Protein AF-A0A2H5CAY4-F1 (afdb_monomer_lite)

Secondary structure (DSSP, 8-state):
-------------HHHHHHHHHHHHHTSS--TTS-GGGGGG--------HHHHHHHHS----------------------------

pLDDT: mean 70.1, std 21.44, range [37.66, 94.81]

Radius of gyration: 25.34 Å; chains: 1; bounding box: 84×45×43 Å

Foldseek 3Di:
DDDDDDDDDDDQDDPVSVVVVVCVLLPVDDDPPDDPVCSVVDDDDDDDDVVVVVVVPPPPPPPDDDDDDDPDDDDDDDDDDDDDDD

Sequence (86 aa):
MKNYATVAFRKIKGAEQFNGLEIHNTREILSKNIHPHLTHTNICLKKITTKIMLILLVPKKMRYGQKMWSAEKQKPKRSCRDSLDK

Structure (mmCIF, N/CA/C/O backbone):
data_AF-A0A2H5CAY4-F1
#
_entry.id   AF-A0A2H5CAY4-F1
#
loop_
_atom_site.group_PDB
_atom_site.id
_atom_site.type_symbol
_atom_site.label_atom_id
_atom_site.label_alt_id
_atom_site.label_comp_id
_atom_site.label_asym_id
_atom_site.label_entity_id
_atom_site.label_seq_id
_atom_site.pdbx_PDB_ins_code
_atom_site.Cartn_x
_atom_site.Cartn_y
_atom_site.Cartn_z
_atom_site.occupancy
_atom_site.B_iso_or_equiv
_atom_site.auth_seq_id
_atom_site.auth_comp_id
_atom_site.auth_asym_id
_atom_site.auth_atom_id
_atom_site.pdbx_PDB_model_num
ATOM 1 N N . MET A 1 1 ? -26.621 3.243 -11.506 1.00 68.19 1 MET A N 1
ATOM 2 C CA . MET A 1 1 ? -26.064 2.656 -10.265 1.00 68.19 1 MET A CA 1
ATOM 3 C C . MET A 1 1 ? -25.825 3.775 -9.263 1.00 68.19 1 MET A C 1
ATOM 5 O O . MET A 1 1 ? -25.404 4.844 -9.687 1.00 68.19 1 MET A O 1
ATOM 9 N N . LYS A 1 2 ? -26.145 3.574 -7.979 1.00 75.50 2 LYS A N 1
ATOM 10 C CA . LYS A 1 2 ? -25.836 4.551 -6.921 1.00 75.50 2 LYS A CA 1
ATOM 11 C C . LYS A 1 2 ? -24.425 4.269 -6.400 1.00 75.50 2 LYS A C 1
ATOM 13 O O . LYS A 1 2 ? -24.131 3.127 -6.064 1.00 75.50 2 LYS A O 1
ATOM 18 N N . ASN A 1 3 ? -23.575 5.291 -6.353 1.00 87.31 3 ASN A N 1
ATOM 19 C CA . ASN A 1 3 ? -22.231 5.187 -5.788 1.00 87.31 3 ASN A CA 1
ATOM 20 C C . ASN A 1 3 ? -22.291 5.557 -4.306 1.00 87.31 3 ASN A C 1
ATOM 22 O O . ASN A 1 3 ? -22.723 6.656 -3.964 1.00 87.31 3 ASN A O 1
ATOM 26 N N . TYR A 1 4 ? -21.859 4.644 -3.443 1.00 91.94 4 TYR A N 1
ATOM 27 C CA . TYR A 1 4 ? -21.785 4.866 -2.003 1.00 91.94 4 TYR A CA 1
ATOM 28 C C . TYR A 1 4 ? -20.332 5.057 -1.582 1.00 91.94 4 TYR A C 1
ATOM 30 O O . TYR A 1 4 ? -19.435 4.364 -2.068 1.00 91.94 4 TYR A O 1
ATOM 38 N N . ALA A 1 5 ? -20.097 5.986 -0.657 1.00 91.81 5 ALA A N 1
ATOM 39 C CA . ALA A 1 5 ? -18.793 6.116 -0.027 1.00 91.81 5 ALA A CA 1
ATOM 40 C C . ALA A 1 5 ? -18.491 4.842 0.779 1.00 91.81 5 ALA A C 1
ATOM 42 O O . ALA A 1 5 ? -19.315 4.404 1.579 1.00 91.81 5 ALA A O 1
ATOM 43 N N . THR A 1 6 ? -17.313 4.251 0.570 1.00 91.25 6 THR A N 1
ATOM 44 C CA . THR A 1 6 ? -16.856 3.067 1.312 1.00 91.25 6 THR A CA 1
ATOM 45 C C . THR A 1 6 ? -15.658 3.446 2.170 1.00 91.25 6 THR A C 1
ATOM 47 O O . THR A 1 6 ? -14.649 3.915 1.646 1.00 91.25 6 THR A O 1
ATOM 50 N N . VAL A 1 7 ? -15.761 3.242 3.485 1.00 93.31 7 VAL A N 1
ATOM 51 C CA . VAL A 1 7 ? -14.688 3.511 4.453 1.00 93.31 7 VAL A CA 1
ATOM 52 C C . VAL A 1 7 ? -14.596 2.335 5.424 1.00 93.31 7 VAL A C 1
ATOM 54 O O . VAL A 1 7 ? -15.598 1.948 6.018 1.00 93.31 7 VAL A O 1
ATOM 57 N N . ALA A 1 8 ? -13.400 1.763 5.584 1.00 93.88 8 ALA A N 1
ATOM 58 C CA . ALA A 1 8 ? -13.130 0.657 6.502 1.00 93.88 8 ALA A CA 1
ATOM 59 C C . ALA A 1 8 ? -11.707 0.759 7.072 1.00 93.88 8 ALA A C 1
ATOM 61 O O . ALA A 1 8 ? -10.787 1.195 6.380 1.00 93.88 8 ALA A O 1
ATOM 62 N N . PHE A 1 9 ? -11.516 0.325 8.322 1.00 93.56 9 PHE A N 1
ATOM 63 C CA . PHE A 1 9 ? -10.228 0.372 9.018 1.00 93.56 9 PHE A CA 1
ATOM 64 C C . PHE A 1 9 ? -9.798 -1.020 9.481 1.00 93.56 9 PHE A C 1
ATOM 66 O O . PHE A 1 9 ? -10.611 -1.804 9.968 1.00 93.56 9 PHE A O 1
ATOM 73 N N . ARG A 1 10 ? -8.496 -1.308 9.387 1.00 92.88 10 ARG A N 1
ATOM 74 C CA . ARG A 1 10 ? -7.877 -2.527 9.921 1.00 92.88 10 ARG A CA 1
ATOM 75 C C . ARG A 1 10 ? -6.708 -2.148 10.823 1.00 92.88 10 ARG A C 1
ATOM 77 O O . ARG A 1 10 ? -5.827 -1.400 10.410 1.00 92.88 10 ARG A O 1
ATOM 84 N N . LYS A 1 11 ? -6.678 -2.688 12.044 1.00 94.81 11 LYS A N 1
ATOM 85 C CA . LYS A 1 11 ? -5.532 -2.527 12.951 1.00 94.81 11 LYS A CA 1
ATOM 86 C C . LYS A 1 11 ? -4.354 -3.359 12.436 1.00 94.81 11 LYS A C 1
ATOM 88 O O . LYS A 1 11 ? -4.508 -4.561 12.232 1.00 94.81 11 LYS A O 1
ATOM 93 N N . ILE A 1 12 ? -3.198 -2.725 12.267 1.00 93.69 12 ILE A N 1
ATOM 94 C CA . ILE A 1 12 ? -1.930 -3.379 11.919 1.00 93.69 12 ILE A CA 1
ATOM 95 C C . ILE A 1 12 ? -1.142 -3.561 13.219 1.00 93.69 12 ILE A C 1
ATOM 97 O O . ILE A 1 12 ? -0.982 -2.604 13.979 1.00 93.69 12 ILE A O 1
ATOM 101 N N . LYS A 1 13 ? -0.704 -4.787 13.513 1.00 93.25 13 LYS A N 1
ATOM 102 C CA . LYS A 1 13 ? 0.067 -5.134 14.712 1.00 93.25 13 LYS A CA 1
ATOM 103 C C . LYS A 1 13 ? 1.390 -5.786 14.308 1.00 93.25 13 LYS A C 1
ATOM 105 O O . LYS A 1 13 ? 1.390 -6.814 13.642 1.00 93.25 13 LYS A O 1
ATOM 110 N N . GLY A 1 14 ? 2.494 -5.227 14.793 1.00 93.88 14 GLY A N 1
ATOM 111 C CA . GLY A 1 14 ? 3.829 -5.795 14.610 1.00 93.88 14 GLY A CA 1
ATOM 112 C C . GLY A 1 14 ? 4.482 -5.456 13.267 1.00 93.88 14 GLY A C 1
ATOM 113 O O . GLY A 1 14 ? 3.830 -5.002 12.324 1.00 93.88 14 GLY A O 1
ATOM 114 N N . ALA A 1 15 ? 5.796 -5.673 13.210 1.00 91.00 15 ALA A N 1
ATOM 115 C CA . ALA A 1 15 ? 6.626 -5.354 12.051 1.00 91.00 15 ALA A CA 1
ATOM 116 C C . ALA A 1 15 ? 6.314 -6.245 10.839 1.00 91.00 15 ALA A C 1
ATOM 118 O O . ALA A 1 15 ? 6.302 -5.764 9.712 1.00 91.00 15 ALA A O 1
ATOM 119 N N . GLU A 1 16 ? 5.981 -7.518 11.060 1.00 92.88 16 GLU A N 1
ATOM 120 C CA . GLU A 1 16 ? 5.683 -8.469 9.982 1.00 92.88 16 GLU A CA 1
ATOM 121 C C . GLU A 1 16 ? 4.450 -8.062 9.166 1.00 92.88 16 GLU A C 1
ATOM 123 O O . GLU A 1 16 ? 4.479 -8.069 7.936 1.00 92.88 16 GLU A O 1
ATOM 128 N N . GLN A 1 17 ? 3.372 -7.635 9.839 1.00 93.50 17 GLN A N 1
ATOM 129 C CA . GLN A 1 17 ? 2.161 -7.169 9.157 1.00 93.50 17 GLN A CA 1
ATOM 130 C C . GLN A 1 17 ? 2.395 -5.860 8.403 1.00 93.50 17 GLN A C 1
ATOM 132 O O . GLN A 1 17 ? 1.792 -5.642 7.353 1.00 93.50 17 GLN A O 1
ATOM 137 N N . PHE A 1 18 ? 3.259 -4.993 8.936 1.00 93.06 18 PHE A N 1
ATOM 138 C CA . PHE A 1 18 ? 3.649 -3.764 8.258 1.00 93.06 18 PHE A CA 1
ATOM 139 C C . PHE A 1 18 ? 4.464 -4.066 6.997 1.00 93.06 18 PHE A C 1
ATOM 141 O O . PHE A 1 18 ? 4.129 -3.558 5.933 1.00 93.06 18 PHE A O 1
ATOM 148 N N . ASN A 1 19 ? 5.454 -4.957 7.092 1.00 93.19 19 ASN A N 1
ATOM 149 C CA . ASN A 1 19 ? 6.299 -5.343 5.965 1.00 93.19 19 ASN A CA 1
ATOM 150 C C . ASN A 1 19 ? 5.483 -6.004 4.841 1.00 93.19 19 ASN A C 1
ATOM 152 O O . ASN A 1 19 ? 5.588 -5.626 3.679 1.00 93.19 19 ASN A O 1
ATOM 156 N N . GLY A 1 20 ? 4.580 -6.929 5.188 1.00 92.94 20 GLY A N 1
ATOM 157 C CA . GLY A 1 20 ? 3.681 -7.540 4.204 1.00 92.94 20 GLY A CA 1
ATOM 158 C C . GLY A 1 20 ? 2.761 -6.522 3.516 1.00 92.94 20 GLY A C 1
ATOM 159 O O . GLY A 1 20 ? 2.472 -6.646 2.325 1.00 92.94 20 GLY A O 1
ATOM 160 N N . LEU A 1 21 ? 2.322 -5.488 4.243 1.00 91.75 21 LEU A N 1
ATOM 161 C CA . LEU A 1 21 ? 1.537 -4.398 3.668 1.00 91.75 21 LEU A CA 1
ATOM 162 C C . LEU A 1 21 ? 2.382 -3.496 2.759 1.00 91.75 21 LEU A C 1
ATOM 164 O O . LEU A 1 21 ? 1.886 -3.053 1.722 1.00 91.75 21 LEU A O 1
ATOM 168 N N . GLU A 1 22 ? 3.629 -3.224 3.136 1.00 90.88 22 GLU A N 1
ATOM 169 C CA . GLU A 1 22 ? 4.567 -2.434 2.340 1.00 90.88 22 GLU A CA 1
ATOM 170 C C . GLU A 1 22 ? 4.831 -3.107 0.991 1.00 90.88 22 GLU A C 1
ATOM 172 O O . GLU A 1 22 ? 4.516 -2.497 -0.028 1.00 90.88 22 GLU A O 1
ATOM 177 N N . ILE A 1 23 ? 5.219 -4.386 0.983 1.00 91.19 23 ILE A N 1
ATOM 178 C CA . ILE A 1 23 ? 5.456 -5.198 -0.229 1.00 91.19 23 ILE A CA 1
ATOM 179 C C . ILE A 1 23 ? 4.235 -5.190 -1.168 1.00 91.19 23 ILE A C 1
ATOM 181 O O . ILE A 1 23 ? 4.352 -5.055 -2.391 1.00 91.19 23 ILE A O 1
ATOM 185 N N . HIS A 1 24 ? 3.024 -5.318 -0.613 1.00 91.56 24 HIS A N 1
ATOM 186 C CA . HIS A 1 24 ? 1.800 -5.292 -1.415 1.00 91.56 24 HIS A CA 1
ATOM 187 C C . HIS A 1 24 ? 1.504 -3.900 -2.003 1.00 91.56 24 HIS A C 1
ATOM 189 O O . HIS A 1 24 ? 0.992 -3.798 -3.125 1.00 91.56 24 HIS A O 1
ATOM 195 N N . ASN A 1 25 ? 1.803 -2.828 -1.263 1.00 90.62 25 ASN A N 1
ATOM 196 C CA . 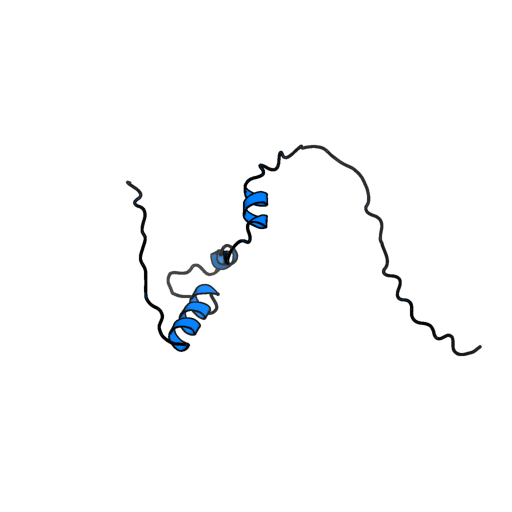ASN A 1 25 ? 1.561 -1.448 -1.687 1.00 90.62 25 ASN A CA 1
ATOM 197 C C . ASN A 1 25 ? 2.621 -0.941 -2.675 1.00 90.62 25 ASN A C 1
ATOM 199 O O . ASN A 1 25 ? 2.271 -0.181 -3.579 1.00 90.62 25 ASN A O 1
ATOM 203 N N . THR A 1 26 ? 3.877 -1.375 -2.546 1.00 89.44 26 THR A N 1
ATOM 204 C CA . THR A 1 26 ? 4.967 -1.092 -3.497 1.00 89.44 26 THR A CA 1
ATOM 205 C C . THR A 1 26 ? 4.862 -1.926 -4.771 1.00 89.44 26 THR A C 1
ATOM 207 O O . THR A 1 26 ? 5.547 -1.632 -5.747 1.00 89.44 26 THR A O 1
ATOM 210 N N . ARG A 1 27 ? 3.946 -2.906 -4.805 1.00 90.88 27 ARG A N 1
ATOM 211 C CA . ARG A 1 27 ? 3.724 -3.826 -5.934 1.00 90.88 27 ARG A CA 1
ATOM 212 C C . ARG A 1 27 ? 4.953 -4.678 -6.261 1.00 90.88 27 ARG A C 1
ATOM 214 O O . ARG A 1 27 ? 5.090 -5.122 -7.397 1.00 90.88 27 ARG A O 1
ATOM 221 N N . GLU A 1 28 ? 5.792 -4.957 -5.264 1.00 87.56 28 GLU A N 1
ATOM 222 C CA . GLU A 1 28 ? 6.928 -5.882 -5.392 1.00 87.56 28 GLU A CA 1
ATOM 223 C C . GLU A 1 28 ? 6.470 -7.308 -5.723 1.00 87.56 28 GLU A C 1
ATOM 225 O O . GLU A 1 28 ? 7.125 -8.013 -6.486 1.00 87.56 28 GLU A O 1
ATOM 230 N N . ILE A 1 29 ? 5.304 -7.712 -5.204 1.00 88.25 29 ILE A N 1
ATOM 231 C CA . ILE A 1 29 ? 4.644 -8.975 -5.548 1.00 88.25 29 ILE A CA 1
ATOM 232 C C . ILE A 1 29 ? 3.247 -8.675 -6.097 1.00 88.25 29 ILE A C 1
ATOM 234 O O . ILE A 1 29 ? 2.441 -7.982 -5.468 1.00 88.25 29 ILE A O 1
ATOM 238 N N . LEU A 1 30 ? 2.944 -9.219 -7.277 1.00 85.62 30 LEU A N 1
ATOM 239 C CA . LEU A 1 30 ? 1.664 -9.029 -7.956 1.00 85.62 30 LEU A CA 1
ATOM 240 C C . LEU A 1 30 ? 0.681 -10.145 -7.594 1.00 85.62 30 LEU A C 1
ATOM 242 O O . LEU A 1 30 ? 1.011 -11.328 -7.626 1.00 85.62 30 LEU A O 1
ATOM 246 N N . SER A 1 31 ? -0.551 -9.761 -7.269 1.00 87.44 31 SER A N 1
ATOM 247 C CA . SER A 1 31 ? -1.657 -10.692 -7.045 1.00 87.44 31 SER A CA 1
ATOM 248 C C . SER A 1 31 ? -2.460 -10.901 -8.329 1.00 87.44 31 SER A C 1
ATOM 250 O O . SER A 1 31 ? -2.398 -10.092 -9.254 1.00 87.44 31 SER A O 1
ATOM 252 N N . LYS A 1 32 ? -3.260 -11.975 -8.377 1.00 89.69 32 LYS A N 1
ATOM 253 C CA . LYS A 1 32 ? -4.030 -12.383 -9.569 1.00 89.69 32 LYS A CA 1
ATOM 254 C C . LYS A 1 32 ? -4.946 -11.288 -10.139 1.00 89.69 32 LYS A C 1
ATOM 256 O O . LYS A 1 32 ? -5.237 -11.309 -11.327 1.00 89.69 32 LYS A O 1
ATOM 261 N N . ASN A 1 33 ? -5.370 -10.333 -9.308 1.00 90.75 33 ASN A N 1
ATOM 262 C CA . ASN A 1 33 ? -6.315 -9.276 -9.684 1.00 90.75 33 ASN A CA 1
ATOM 263 C C . ASN A 1 33 ? -5.634 -7.931 -9.990 1.00 90.75 33 ASN A C 1
ATOM 265 O O . ASN A 1 33 ? -6.317 -6.931 -10.198 1.00 90.75 33 ASN A O 1
ATOM 269 N N . ILE A 1 34 ? -4.300 -7.870 -9.976 1.00 90.62 34 ILE A N 1
ATOM 270 C CA . ILE A 1 34 ? -3.548 -6.655 -10.293 1.00 90.62 34 ILE A CA 1
ATOM 271 C C . ILE A 1 34 ? -3.030 -6.769 -11.719 1.00 90.62 34 ILE A C 1
ATOM 273 O O . ILE A 1 34 ? -2.256 -7.666 -12.039 1.00 90.62 34 ILE A O 1
ATOM 277 N N . HIS A 1 35 ? -3.412 -5.816 -12.565 1.00 91.62 35 HIS A N 1
ATOM 278 C CA . HIS A 1 35 ? -2.901 -5.724 -13.926 1.00 91.62 35 HIS A CA 1
ATOM 279 C C . HIS A 1 35 ? -1.485 -5.121 -13.919 1.00 91.62 35 HIS A C 1
ATOM 281 O O . HIS A 1 35 ? -1.342 -3.938 -13.595 1.00 91.62 35 HIS A O 1
ATOM 287 N N . PRO A 1 36 ? -0.434 -5.881 -14.296 1.00 89.94 36 PRO A N 1
ATOM 288 C CA . PRO A 1 36 ? 0.954 -5.426 -14.174 1.00 89.94 36 PRO A CA 1
ATOM 289 C C . PRO A 1 36 ? 1.238 -4.157 -14.983 1.00 89.94 36 PRO A C 1
ATOM 291 O O . PRO A 1 36 ? 1.949 -3.272 -14.527 1.00 89.94 36 PRO A O 1
ATOM 294 N N . HIS A 1 37 ? 0.627 -4.028 -16.163 1.00 91.50 37 HIS A N 1
ATOM 295 C CA . HIS A 1 37 ? 0.814 -2.871 -17.039 1.00 91.50 37 HIS A CA 1
ATOM 296 C C . HIS A 1 37 ? 0.221 -1.572 -16.470 1.00 91.50 37 HIS A C 1
ATOM 298 O O . HIS A 1 37 ? 0.589 -0.497 -16.931 1.00 91.50 37 HIS A O 1
ATOM 304 N N . LEU A 1 38 ? -0.655 -1.640 -15.460 1.00 89.50 38 LEU A N 1
ATOM 305 C CA . LEU A 1 38 ? -1.250 -0.467 -14.809 1.00 89.50 38 LEU A CA 1
ATOM 306 C C . LEU A 1 38 ? -0.512 -0.050 -13.531 1.00 89.50 38 LEU A C 1
ATOM 308 O O . LEU A 1 38 ? -0.834 0.977 -12.947 1.00 89.50 38 LEU A O 1
ATOM 312 N N . THR A 1 39 ? 0.484 -0.802 -13.059 1.00 88.88 39 THR A N 1
ATOM 313 C CA . THR A 1 39 ? 1.137 -0.487 -11.775 1.00 88.88 39 THR A CA 1
ATOM 314 C C . THR A 1 39 ? 1.871 0.852 -11.793 1.00 88.88 39 THR A C 1
ATOM 316 O O . THR A 1 39 ? 1.920 1.517 -10.759 1.00 88.88 39 THR A O 1
ATOM 319 N N . HIS A 1 40 ? 2.357 1.280 -12.963 1.00 86.69 40 HIS A N 1
ATOM 320 C CA . HIS A 1 40 ? 3.039 2.560 -13.169 1.00 86.69 40 HIS A CA 1
ATOM 321 C C . HIS A 1 40 ? 2.148 3.788 -12.913 1.00 86.69 40 HIS A C 1
ATOM 323 O O . HIS A 1 40 ? 2.669 4.881 -12.704 1.00 86.69 40 HIS A O 1
ATOM 329 N N . THR A 1 41 ? 0.818 3.631 -12.913 1.00 89.06 41 THR A N 1
ATOM 330 C CA . THR A 1 41 ? -0.115 4.728 -12.615 1.00 89.06 41 THR A CA 1
ATOM 331 C C . THR A 1 41 ? -0.398 4.878 -11.119 1.00 89.06 41 THR A C 1
ATOM 333 O O . THR A 1 41 ? -1.079 5.823 -10.724 1.00 89.06 41 THR A O 1
ATOM 336 N N . ASN A 1 42 ? 0.067 3.954 -10.268 1.00 87.81 42 ASN A N 1
ATOM 337 C CA . ASN A 1 42 ? -0.138 4.037 -8.821 1.00 87.81 42 ASN A CA 1
ATOM 338 C C . ASN A 1 42 ? 0.723 5.158 -8.221 1.00 87.81 42 ASN A C 1
ATOM 340 O O . ASN A 1 42 ? 1.919 5.243 -8.484 1.00 87.81 42 ASN A O 1
ATOM 344 N N . ILE A 1 43 ? 0.127 5.994 -7.367 1.00 86.62 43 ILE A N 1
ATOM 345 C CA . ILE A 1 43 ? 0.807 7.130 -6.730 1.00 86.62 43 ILE A CA 1
ATOM 346 C C . ILE A 1 43 ? 0.686 7.003 -5.212 1.00 86.62 43 ILE A C 1
ATOM 348 O O . ILE A 1 43 ? -0.399 6.787 -4.674 1.00 86.62 43 ILE A O 1
ATOM 352 N N . CYS A 1 44 ? 1.804 7.175 -4.506 1.00 86.94 44 CYS A N 1
ATOM 353 C CA . CYS A 1 44 ? 1.818 7.233 -3.050 1.00 86.94 44 CYS A CA 1
ATOM 354 C C . CYS A 1 44 ? 1.608 8.677 -2.577 1.00 86.94 44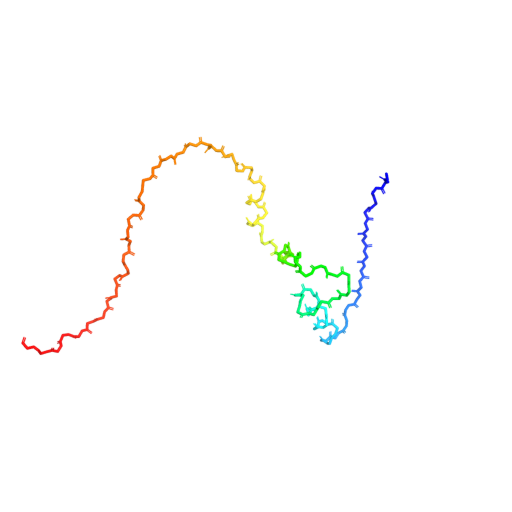 CYS A C 1
ATOM 356 O O . CYS A 1 44 ? 2.461 9.540 -2.781 1.00 86.94 44 CYS A O 1
ATOM 358 N N . LEU A 1 45 ? 0.489 8.938 -1.901 1.00 81.50 45 LEU A N 1
ATOM 359 C CA . LEU A 1 45 ? 0.216 10.226 -1.266 1.00 81.50 45 LEU A CA 1
ATOM 360 C C . LEU A 1 45 ? 0.609 10.161 0.217 1.00 81.50 45 LEU A C 1
ATOM 362 O O . LEU A 1 45 ? -0.232 9.958 1.091 1.00 81.50 45 LEU A O 1
ATOM 366 N N . LYS A 1 46 ? 1.904 10.306 0.525 1.00 80.06 46 LYS A N 1
ATOM 367 C CA . LYS A 1 46 ? 2.348 10.585 1.907 1.00 80.06 46 LYS A CA 1
ATOM 368 C C . LYS A 1 46 ? 2.064 12.050 2.229 1.00 80.06 46 LYS A C 1
ATOM 370 O O . LYS A 1 46 ? 2.052 12.861 1.308 1.00 80.06 46 LYS A O 1
ATOM 375 N N . LYS A 1 47 ? 1.818 12.364 3.515 1.00 54.84 47 LYS A N 1
ATOM 376 C CA . LYS A 1 47 ? 1.455 13.701 4.037 1.00 54.84 47 LYS A CA 1
ATOM 377 C C . LYS A 1 47 ? 1.986 14.820 3.139 1.00 54.84 47 LYS A C 1
ATOM 379 O O . LYS A 1 47 ? 3.158 15.188 3.195 1.00 54.84 47 LYS A O 1
ATOM 384 N N . ILE A 1 48 ? 1.084 15.340 2.317 1.00 52.09 48 ILE A N 1
ATOM 385 C CA . ILE A 1 48 ? 1.301 16.545 1.542 1.00 52.09 48 ILE A CA 1
ATOM 386 C C . ILE A 1 48 ? 1.470 17.659 2.573 1.00 52.09 48 ILE A C 1
ATOM 388 O O . ILE A 1 48 ? 0.519 18.032 3.259 1.00 52.09 48 ILE A O 1
ATOM 392 N N . THR A 1 49 ? 2.689 18.171 2.731 1.00 57.97 49 THR A N 1
ATOM 393 C CA . THR A 1 49 ? 2.872 19.475 3.370 1.00 57.97 49 THR A CA 1
ATOM 394 C C . THR A 1 49 ? 2.053 20.481 2.568 1.00 57.97 49 THR A C 1
ATOM 396 O O . THR A 1 49 ? 2.038 20.426 1.339 1.00 57.97 49 THR A O 1
ATOM 399 N N . THR A 1 50 ? 1.361 21.398 3.245 1.00 55.84 50 THR A N 1
ATOM 400 C CA . THR A 1 50 ? 0.383 22.367 2.702 1.00 55.84 50 THR A CA 1
ATOM 401 C C . THR A 1 50 ? 0.816 23.050 1.389 1.00 55.84 50 THR A C 1
ATOM 403 O O . THR A 1 50 ? -0.020 23.431 0.574 1.00 55.84 50 THR A O 1
ATOM 406 N N . LYS A 1 51 ? 2.129 23.124 1.135 1.00 53.69 51 LYS A N 1
ATOM 407 C CA . LYS A 1 51 ? 2.755 23.566 -0.117 1.00 53.69 51 LYS A CA 1
ATOM 408 C C . LYS A 1 51 ? 2.294 22.830 -1.390 1.00 53.69 51 LYS A C 1
ATOM 410 O O . LYS A 1 51 ? 2.136 23.502 -2.401 1.00 53.69 51 LYS A O 1
ATOM 415 N N . ILE A 1 52 ? 2.061 21.508 -1.394 1.00 56.22 52 ILE A N 1
ATOM 416 C CA . ILE A 1 52 ? 1.670 20.788 -2.637 1.00 56.22 52 ILE A CA 1
ATOM 417 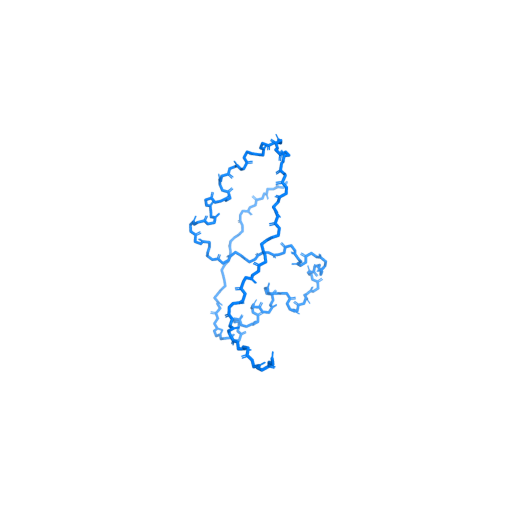C C . ILE A 1 52 ? 0.163 20.925 -2.920 1.00 56.22 52 ILE A C 1
ATOM 419 O O . ILE A 1 52 ? -0.229 21.055 -4.078 1.00 56.22 52 ILE A O 1
ATOM 423 N N . MET A 1 53 ? -0.676 20.999 -1.878 1.00 52.59 53 MET A N 1
ATOM 424 C CA . MET A 1 53 ? -2.112 21.307 -2.006 1.00 52.59 53 MET A CA 1
ATOM 425 C C . MET A 1 53 ? -2.345 22.641 -2.734 1.00 52.59 53 MET A C 1
ATOM 427 O O . MET A 1 53 ? -3.202 22.719 -3.612 1.00 52.59 53 MET A O 1
ATOM 431 N N . LEU A 1 54 ? -1.539 23.670 -2.435 1.00 50.75 54 LEU A N 1
ATOM 432 C CA . LEU A 1 54 ? -1.650 24.981 -3.084 1.00 50.75 54 LEU A CA 1
ATOM 433 C C . LEU A 1 54 ? -1.302 24.931 -4.585 1.00 50.75 54 LEU A C 1
ATOM 435 O O . LEU A 1 54 ? -1.919 25.630 -5.377 1.00 50.75 54 LEU A O 1
ATOM 439 N N . ILE A 1 55 ? -0.351 24.081 -4.994 1.00 56.44 55 ILE A N 1
ATOM 440 C CA . ILE A 1 55 ? 0.075 23.945 -6.400 1.00 56.44 55 ILE A CA 1
ATOM 441 C C . ILE A 1 55 ? -0.999 23.242 -7.248 1.00 56.44 55 ILE A C 1
ATOM 443 O O . ILE A 1 55 ? -1.154 23.573 -8.421 1.00 56.44 55 ILE A O 1
ATOM 447 N N . LEU A 1 56 ? -1.763 22.313 -6.663 1.00 53.66 56 LEU A N 1
ATOM 448 C CA . LEU A 1 56 ? -2.883 21.640 -7.339 1.00 53.66 56 LEU A CA 1
ATOM 449 C C . LEU A 1 56 ? -4.148 22.514 -7.424 1.00 53.66 56 LEU A C 1
ATOM 451 O O . LEU A 1 56 ? -4.956 22.319 -8.328 1.00 53.66 56 LEU A O 1
ATOM 455 N N . LEU A 1 57 ? -4.315 23.472 -6.504 1.00 50.12 57 LEU A N 1
ATOM 456 C CA . LEU A 1 57 ? -5.462 24.388 -6.451 1.00 50.12 57 LEU A CA 1
ATOM 457 C C . LEU A 1 57 ? -5.279 25.674 -7.261 1.00 50.12 57 LEU A C 1
ATOM 459 O O . LEU A 1 57 ? -6.257 26.389 -7.467 1.00 50.12 57 LEU A O 1
ATOM 463 N N . VAL A 1 58 ? -4.069 25.989 -7.730 1.00 47.53 58 VAL A N 1
ATOM 464 C CA . VAL A 1 58 ? -3.887 27.075 -8.697 1.00 47.53 58 VAL A CA 1
ATOM 465 C C . VAL A 1 58 ? -4.228 26.512 -10.074 1.00 47.53 58 VAL A C 1
ATOM 467 O O . VAL A 1 58 ? -3.436 25.734 -10.614 1.00 47.53 58 VAL A O 1
ATOM 470 N N . PRO A 1 59 ? -5.366 26.886 -10.692 1.00 46.16 59 PRO A N 1
ATOM 471 C CA . PRO A 1 59 ? -5.591 26.545 -12.079 1.00 46.16 59 PRO A CA 1
ATOM 472 C C . PRO A 1 59 ? -4.494 27.246 -12.869 1.00 46.16 59 PRO A C 1
ATOM 474 O O . PRO A 1 59 ? -4.454 28.474 -12.988 1.00 46.16 59 PRO A O 1
ATOM 477 N N . LYS A 1 60 ? -3.554 26.447 -13.369 1.00 51.66 60 LYS A N 1
ATOM 478 C CA . LYS A 1 60 ? -2.541 26.877 -14.320 1.00 51.66 60 LYS A CA 1
ATOM 479 C C . LYS A 1 60 ? -3.323 27.399 -15.524 1.00 51.66 60 LYS A C 1
ATOM 481 O O . LYS A 1 60 ? -3.762 26.616 -16.361 1.00 51.66 60 LYS A O 1
ATOM 486 N N . LYS A 1 61 ? -3.568 28.714 -15.592 1.00 49.12 61 LYS A N 1
ATOM 487 C CA . LYS A 1 61 ? -4.018 29.362 -16.825 1.00 49.12 61 LYS A CA 1
ATOM 488 C C . LYS A 1 61 ? -2.935 29.049 -17.849 1.00 49.12 61 LYS A C 1
ATOM 490 O O . LYS A 1 61 ? -1.878 29.677 -17.843 1.00 49.12 61 LYS A O 1
ATOM 495 N N . MET A 1 62 ? -3.163 28.031 -18.675 1.00 46.53 62 MET A N 1
ATOM 496 C CA . MET A 1 62 ? -2.344 27.755 -19.843 1.00 46.53 62 MET A CA 1
ATOM 497 C C . MET A 1 62 ? -2.530 28.938 -20.788 1.00 46.53 62 MET A C 1
ATOM 499 O O . MET A 1 62 ? -3.427 28.950 -21.626 1.00 46.53 62 MET A O 1
ATOM 503 N N . ARG A 1 63 ? -1.706 29.976 -20.628 1.00 40.53 63 ARG A N 1
ATOM 504 C CA . ARG A 1 63 ? -1.489 30.931 -21.707 1.00 40.53 63 ARG A CA 1
ATOM 505 C C . ARG A 1 63 ? -0.678 30.202 -22.767 1.00 40.53 63 ARG A C 1
ATOM 507 O O . ARG A 1 63 ? 0.530 30.030 -22.646 1.00 40.53 63 ARG A O 1
ATOM 514 N N . TYR A 1 64 ? -1.397 29.726 -23.774 1.00 46.22 64 TYR A N 1
ATOM 515 C CA . TYR A 1 64 ? -0.845 29.422 -25.082 1.00 46.22 64 TYR A CA 1
ATOM 516 C C . TYR A 1 64 ? -0.076 30.655 -25.574 1.00 46.22 64 TYR A C 1
ATOM 518 O O . TYR A 1 64 ? -0.639 31.746 -25.636 1.00 46.22 64 TYR A O 1
ATOM 526 N N . GLY A 1 65 ? 1.200 30.475 -25.911 1.00 51.78 65 GLY A N 1
ATOM 527 C CA . GLY A 1 65 ? 1.998 31.489 -26.596 1.00 51.78 65 GLY A CA 1
ATOM 528 C C . GLY A 1 65 ? 3.069 32.142 -25.732 1.00 51.78 65 GLY A C 1
ATOM 529 O O . GLY A 1 65 ? 2.874 33.233 -25.215 1.00 51.78 65 GLY A O 1
ATOM 530 N N . GLN A 1 66 ? 4.239 31.509 -25.674 1.00 43.38 66 GLN A N 1
ATOM 531 C CA . GLN A 1 66 ? 5.515 32.222 -25.638 1.00 43.38 66 GLN A CA 1
ATOM 532 C C . GLN A 1 66 ? 6.598 31.294 -26.199 1.00 43.38 66 GLN A C 1
ATOM 534 O O . GLN A 1 66 ? 7.200 30.484 -25.501 1.00 43.38 66 GLN A O 1
ATOM 539 N N . LYS A 1 67 ? 6.806 31.389 -27.518 1.00 47.84 67 LYS A N 1
ATOM 540 C CA . LYS A 1 67 ? 8.120 31.117 -28.107 1.00 47.84 67 LYS A CA 1
ATOM 541 C C . LYS A 1 67 ? 9.084 32.144 -27.507 1.00 47.84 67 LYS A C 1
ATOM 543 O O . LYS A 1 67 ? 8.767 33.323 -27.582 1.00 47.84 67 LYS A O 1
ATOM 548 N N . MET A 1 68 ? 10.210 31.704 -26.952 1.00 38.19 68 MET A N 1
ATOM 549 C CA . MET A 1 68 ? 11.531 32.361 -26.981 1.00 38.19 68 MET A CA 1
ATOM 550 C C . MET A 1 68 ? 12.479 31.512 -26.118 1.00 38.19 68 MET A C 1
ATOM 552 O O . MET A 1 68 ? 12.179 31.218 -24.970 1.00 38.19 68 MET A O 1
ATOM 556 N N . TRP A 1 69 ? 13.456 30.841 -26.723 1.00 39.28 69 TRP A N 1
ATOM 557 C CA . TRP A 1 69 ? 14.791 31.341 -27.091 1.00 39.28 69 TRP A CA 1
ATOM 558 C C . TRP A 1 69 ? 15.817 30.890 -26.037 1.00 39.28 69 TRP A C 1
ATOM 560 O O . TRP A 1 69 ? 15.958 31.487 -24.981 1.00 39.28 69 TRP A O 1
ATOM 570 N N . SER A 1 70 ? 16.474 29.772 -26.357 1.00 47.66 70 SER A N 1
ATOM 571 C CA . SER A 1 70 ? 17.836 29.369 -25.978 1.00 47.66 70 SER A CA 1
ATOM 572 C C . SER A 1 70 ? 18.314 29.666 -24.546 1.00 47.66 70 SER A C 1
ATOM 574 O O . SER A 1 70 ? 18.935 30.693 -24.296 1.00 47.66 70 SER A O 1
ATOM 576 N N . ALA A 1 71 ? 18.158 28.700 -23.632 1.00 43.53 71 ALA A N 1
ATOM 577 C CA . ALA A 1 71 ? 18.966 28.653 -22.412 1.00 43.53 71 ALA A CA 1
ATOM 578 C C . ALA A 1 71 ? 20.310 27.976 -22.723 1.00 43.53 71 ALA A C 1
ATOM 580 O O . ALA A 1 71 ? 20.457 26.753 -22.746 1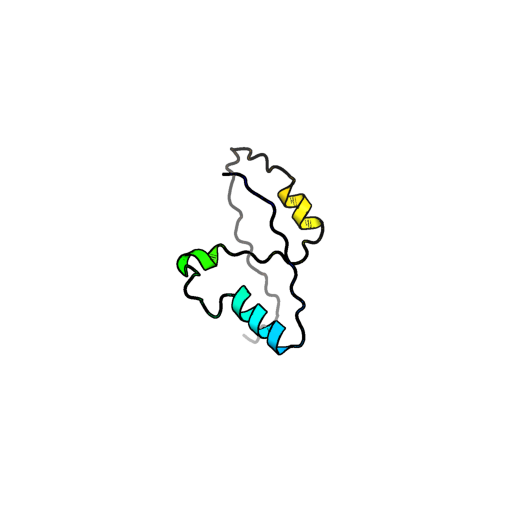.00 43.53 71 ALA A O 1
ATOM 581 N N . GLU A 1 72 ? 21.255 28.842 -23.050 1.00 44.19 72 GLU A N 1
ATOM 582 C CA . GLU A 1 72 ? 22.665 28.620 -23.316 1.00 44.19 72 GLU A CA 1
ATOM 583 C C . GLU A 1 72 ? 23.376 27.844 -22.189 1.00 44.19 72 GLU A C 1
ATOM 585 O O . GLU A 1 72 ? 23.106 28.007 -20.999 1.00 44.19 72 GLU A O 1
ATOM 590 N N . LYS A 1 73 ? 24.297 26.967 -22.601 1.00 45.53 73 LYS A N 1
ATOM 591 C CA . LYS A 1 73 ? 25.111 26.071 -21.769 1.00 45.53 73 LYS A CA 1
ATOM 592 C C . LYS A 1 73 ? 25.802 26.813 -20.614 1.00 45.53 73 LYS A C 1
ATOM 594 O O . LYS A 1 73 ? 26.786 27.513 -20.841 1.00 45.53 73 LYS A O 1
ATOM 599 N N . GLN A 1 74 ? 25.424 26.535 -19.368 1.00 44.94 74 GLN A N 1
ATOM 600 C CA . GLN A 1 74 ? 26.283 26.834 -18.218 1.00 44.94 74 GLN A CA 1
ATOM 601 C C . GLN A 1 74 ? 27.136 25.606 -17.868 1.00 44.94 74 GLN A C 1
ATOM 603 O O . GLN A 1 74 ? 26.657 24.613 -17.327 1.00 44.94 74 GLN A O 1
ATOM 608 N N . LYS A 1 75 ? 28.425 25.669 -18.229 1.00 52.88 75 LYS A N 1
ATOM 609 C CA . LYS A 1 75 ? 29.463 24.718 -17.800 1.00 52.88 75 LYS A CA 1
ATOM 610 C C . LYS A 1 75 ? 29.724 24.882 -16.291 1.00 52.88 75 LYS A C 1
ATOM 612 O O . LYS A 1 75 ? 29.838 26.023 -15.842 1.00 52.88 75 LYS A O 1
ATOM 617 N N . PRO A 1 76 ? 29.927 23.805 -15.513 1.00 48.12 76 PRO A N 1
ATOM 618 C CA . PRO A 1 76 ? 30.386 23.938 -14.135 1.00 48.12 76 PRO A CA 1
ATOM 619 C C . PRO A 1 76 ? 31.880 24.307 -14.101 1.00 48.12 76 PRO A C 1
ATOM 621 O O . PRO A 1 76 ? 32.726 23.568 -14.608 1.00 48.12 76 PRO A O 1
ATOM 624 N N . LYS A 1 77 ? 32.219 25.450 -13.490 1.00 47.66 77 LYS A N 1
ATOM 625 C CA . LYS A 1 77 ? 33.602 25.802 -13.129 1.00 47.66 77 LYS A CA 1
ATOM 626 C C . LYS A 1 77 ? 34.050 24.900 -11.972 1.00 47.66 77 LYS A C 1
ATOM 628 O O . LYS A 1 77 ? 33.668 25.127 -10.830 1.00 47.66 77 LYS A O 1
ATOM 633 N N . ARG A 1 78 ? 34.863 23.882 -12.268 1.00 48.09 78 ARG A N 1
ATOM 634 C CA . ARG A 1 78 ? 35.701 23.195 -11.275 1.00 48.09 78 ARG A CA 1
ATOM 635 C C . ARG A 1 78 ? 36.949 24.045 -11.048 1.00 48.09 78 ARG A C 1
ATOM 637 O O . ARG A 1 78 ? 37.790 24.150 -11.933 1.00 48.09 78 ARG A O 1
ATOM 644 N N . SER A 1 79 ? 37.050 24.659 -9.878 1.00 45.94 79 SER A N 1
ATOM 645 C CA . SER A 1 79 ? 38.305 25.171 -9.336 1.00 45.94 79 SER A CA 1
ATOM 646 C C . SER A 1 79 ? 38.965 24.061 -8.524 1.00 45.94 79 SER A C 1
ATOM 648 O O . SER A 1 79 ? 38.414 23.691 -7.495 1.00 45.94 79 SER A O 1
ATOM 650 N N . CYS A 1 80 ? 40.111 23.559 -8.977 1.00 45.03 80 CYS A N 1
ATOM 651 C CA . CYS A 1 80 ? 41.220 23.131 -8.125 1.00 45.03 80 CYS A CA 1
ATOM 652 C C . CYS A 1 80 ? 42.506 23.232 -8.951 1.00 45.03 80 CYS A C 1
ATOM 654 O O . CYS A 1 80 ? 42.565 22.815 -10.105 1.00 45.03 80 CYS A O 1
ATOM 656 N N . ARG A 1 81 ? 43.469 23.897 -8.328 1.00 44.94 81 ARG A N 1
ATOM 657 C CA . ARG A 1 81 ? 44.832 24.216 -8.737 1.00 44.94 81 ARG A CA 1
ATOM 658 C C . ARG A 1 81 ? 45.663 22.929 -8.790 1.00 44.94 81 ARG A C 1
ATOM 660 O O . ARG A 1 81 ? 45.382 22.041 -8.000 1.00 44.94 81 ARG A O 1
ATOM 667 N N . ASP A 1 82 ? 46.603 22.852 -9.733 1.00 41.97 82 ASP A N 1
ATOM 668 C CA . ASP A 1 82 ? 47.978 22.352 -9.550 1.00 41.97 82 ASP A CA 1
ATOM 669 C C . ASP A 1 82 ? 48.655 22.241 -10.922 1.00 41.97 82 ASP A C 1
ATOM 671 O O . ASP A 1 82 ? 48.538 21.260 -11.652 1.00 41.97 82 ASP A O 1
ATOM 675 N N . SER A 1 83 ? 49.327 23.325 -11.301 1.00 43.06 83 SER A N 1
ATOM 676 C CA . SER A 1 83 ? 50.293 23.354 -12.393 1.00 43.06 83 SER A CA 1
ATOM 677 C C . SER A 1 83 ? 51.635 22.851 -11.856 1.00 43.06 83 SER A C 1
ATOM 679 O O . SER A 1 83 ? 52.331 23.592 -11.163 1.00 43.06 83 SER A O 1
ATOM 681 N N . LEU A 1 84 ? 51.956 21.596 -12.167 1.00 46.59 84 LEU A N 1
ATOM 682 C CA . LEU A 1 84 ? 53.305 21.031 -12.139 1.00 46.59 84 LEU A CA 1
ATOM 683 C C . LEU A 1 84 ? 53.962 21.252 -13.515 1.00 46.59 84 LEU A C 1
ATOM 685 O O . LEU A 1 84 ? 53.385 20.874 -14.531 1.00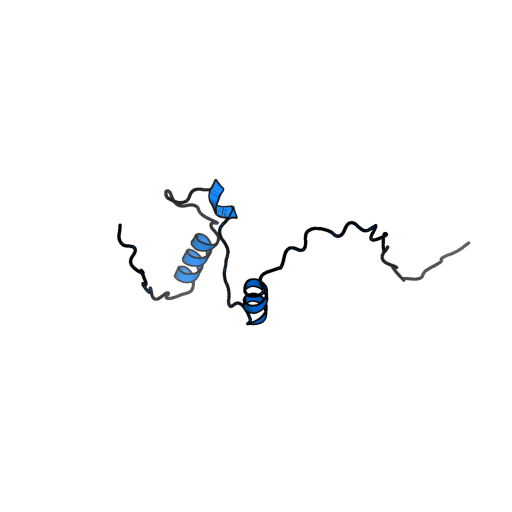 46.59 84 LEU A O 1
ATOM 689 N N . ASP A 1 85 ? 55.134 21.891 -13.493 1.00 39.88 85 ASP A N 1
ATOM 690 C CA . ASP A 1 85 ? 56.265 21.855 -14.439 1.00 39.88 85 ASP A CA 1
ATOM 691 C C . ASP A 1 85 ? 56.027 21.771 -15.963 1.00 39.88 85 ASP A C 1
ATOM 693 O O . ASP A 1 85 ? 55.739 20.703 -16.508 1.00 39.88 85 ASP A O 1
ATOM 697 N N . LYS A 1 86 ? 56.347 22.865 -16.674 1.00 37.66 86 LYS A N 1
ATOM 698 C CA . LYS A 1 86 ? 57.536 23.002 -17.554 1.00 37.66 86 LYS A CA 1
ATOM 699 C C . LYS A 1 86 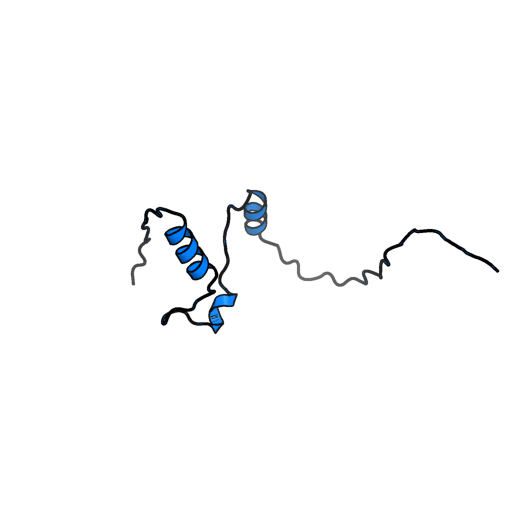? 57.587 24.362 -18.248 1.00 37.66 86 LYS A C 1
ATOM 701 O O . LYS A 1 86 ? 56.526 24.821 -18.724 1.00 37.66 86 LYS A O 1
#